Protein AF-A0A2D5K9V2-F1 (afdb_monomer_lite)

pLDDT: mean 90.46, std 6.66, range [57.66, 97.25]

Secondary structure (DSSP, 8-state):
-HHHHHHHHHHHHHHHHHHHHHHHHTTPPP-TTHHHHHHHHHHHHHHHHHHHHTTTTS-HHHHHHHHHHHHHHHHHHHHHHHHHHHHH-GGGHHHHHHHHHHHHHHHHHHHHHHHHHHHHH--

Structure (mmCIF, N/CA/C/O backbone):
data_AF-A0A2D5K9V2-F1
#
_entry.id   AF-A0A2D5K9V2-F1
#
loop_
_atom_site.group_PDB
_atom_site.id
_atom_site.type_symbol
_atom_site.label_atom_id
_atom_site.label_alt_id
_atom_site.label_comp_id
_atom_site.label_asym_id
_atom_site.label_entity_id
_atom_site.label_seq_id
_atom_site.pdbx_PDB_ins_code
_atom_site.Cartn_x
_atom_site.Cartn_y
_atom_site.Cartn_z
_atom_site.occupancy
_atom_site.B_iso_or_equiv
_atom_site.auth_seq_id
_atom_site.auth_comp_id
_atom_site.auth_asym_id
_atom_site.auth_atom_id
_atom_site.pdbx_PDB_model_num
ATOM 1 N N . MET A 1 1 ? -11.383 -12.446 11.289 1.00 60.22 1 MET A N 1
ATOM 2 C CA . MET A 1 1 ? -9.966 -12.200 10.932 1.00 60.22 1 MET A CA 1
ATOM 3 C C . MET A 1 1 ? -9.584 -12.883 9.622 1.00 60.22 1 MET A C 1
ATOM 5 O O . MET A 1 1 ? -9.208 -12.165 8.711 1.00 60.22 1 MET A O 1
ATOM 9 N N . LYS A 1 2 ? -9.766 -14.209 9.468 1.00 68.81 2 LYS A N 1
ATOM 10 C CA . LYS A 1 2 ? -9.430 -14.958 8.232 1.00 68.81 2 LYS A CA 1
ATOM 11 C C . LYS A 1 2 ? -9.974 -14.323 6.938 1.00 68.81 2 LYS A C 1
ATOM 13 O O . LYS A 1 2 ? -9.209 -14.109 6.008 1.00 68.81 2 LYS A O 1
ATOM 18 N N . ASN A 1 3 ? -11.241 -13.900 6.926 1.00 82.50 3 ASN A N 1
ATOM 19 C CA . ASN A 1 3 ? -11.869 -13.290 5.743 1.00 82.50 3 ASN A CA 1
ATOM 20 C C . ASN A 1 3 ? -11.162 -12.013 5.251 1.00 82.50 3 ASN A C 1
ATOM 22 O O . ASN A 1 3 ? -11.173 -11.747 4.057 1.00 82.50 3 ASN A O 1
ATOM 26 N N . PHE A 1 4 ? -10.532 -11.234 6.139 1.00 87.00 4 PHE A N 1
ATOM 27 C CA . PHE A 1 4 ? -9.831 -10.007 5.744 1.00 87.00 4 PHE A CA 1
ATOM 28 C C . PHE A 1 4 ? -8.475 -10.300 5.088 1.00 87.00 4 PHE A C 1
ATOM 30 O O . PHE A 1 4 ? -8.124 -9.651 4.109 1.00 87.00 4 PHE A O 1
ATOM 37 N N . TYR A 1 5 ? -7.750 -11.317 5.570 1.00 89.31 5 TYR A N 1
ATOM 38 C CA . TYR A 1 5 ? -6.510 -11.770 4.930 1.00 89.31 5 TYR A CA 1
ATOM 39 C C . TYR A 1 5 ? -6.777 -12.305 3.521 1.00 89.31 5 TYR A C 1
ATOM 41 O O . TYR A 1 5 ? -6.077 -11.921 2.590 1.00 89.31 5 TYR A O 1
ATOM 49 N N . TYR A 1 6 ? -7.825 -13.122 3.349 1.00 89.81 6 TYR A N 1
ATOM 50 C CA . TYR A 1 6 ? -8.228 -13.607 2.025 1.00 89.81 6 TYR A CA 1
ATOM 51 C C . TYR A 1 6 ? -8.682 -12.473 1.106 1.00 89.81 6 TYR A C 1
ATOM 53 O O . TYR A 1 6 ? -8.325 -12.471 -0.065 1.00 89.81 6 TYR A O 1
ATOM 61 N N . LEU A 1 7 ? -9.415 -11.486 1.632 1.00 91.56 7 LEU A N 1
ATOM 62 C CA . LEU A 1 7 ? -9.831 -10.316 0.859 1.00 91.56 7 LEU A CA 1
ATOM 63 C C . LEU A 1 7 ? -8.628 -9.507 0.361 1.00 91.56 7 LEU A C 1
ATOM 65 O O . LEU A 1 7 ? -8.589 -9.144 -0.810 1.00 91.56 7 LEU A O 1
ATOM 69 N N . ILE A 1 8 ? -7.639 -9.254 1.225 1.00 92.81 8 ILE A N 1
ATOM 70 C CA . ILE A 1 8 ? -6.402 -8.575 0.823 1.00 92.81 8 ILE A CA 1
ATOM 71 C C . ILE A 1 8 ? -5.654 -9.404 -0.213 1.00 92.81 8 ILE A C 1
ATOM 73 O O . ILE A 1 8 ? -5.312 -8.863 -1.253 1.00 92.81 8 ILE A O 1
ATOM 77 N N . ALA A 1 9 ? -5.450 -10.701 0.025 1.00 92.06 9 ALA A N 1
ATOM 78 C CA . ALA A 1 9 ? -4.748 -11.567 -0.919 1.00 92.06 9 ALA A CA 1
ATOM 79 C C . ALA A 1 9 ? -5.434 -11.593 -2.296 1.00 92.06 9 ALA A C 1
ATOM 81 O O . ALA A 1 9 ? -4.760 -11.463 -3.315 1.00 92.06 9 ALA A O 1
ATOM 82 N N . LEU A 1 10 ? -6.767 -11.685 -2.323 1.00 93.88 10 LEU A N 1
ATOM 83 C CA . LEU A 1 10 ? -7.564 -11.658 -3.548 1.00 93.88 10 LEU A CA 1
ATOM 84 C C . LEU A 1 10 ? -7.436 -10.318 -4.283 1.00 93.88 10 LEU A C 1
ATOM 86 O O . LEU A 1 10 ? -7.240 -10.311 -5.494 1.00 93.88 10 LEU A O 1
ATOM 90 N N . ILE A 1 11 ? -7.510 -9.192 -3.564 1.00 93.94 11 ILE A N 1
ATOM 91 C CA . ILE A 1 11 ? -7.342 -7.857 -4.154 1.00 93.94 11 ILE A CA 1
ATOM 92 C C . ILE A 1 11 ? -5.917 -7.679 -4.686 1.00 93.94 11 ILE A C 1
ATOM 94 O O . ILE A 1 11 ? -5.758 -7.220 -5.813 1.00 93.94 11 ILE A O 1
ATOM 98 N N . THR A 1 12 ? -4.883 -8.074 -3.936 1.00 94.38 12 THR A N 1
ATOM 99 C CA . THR A 1 12 ? -3.490 -8.033 -4.413 1.00 94.38 12 THR A CA 1
ATOM 100 C C . THR A 1 12 ? -3.327 -8.845 -5.687 1.00 94.38 12 THR A C 1
ATOM 102 O O . THR A 1 12 ? -2.740 -8.353 -6.646 1.00 94.38 12 THR A O 1
ATOM 105 N N . PHE A 1 13 ? -3.856 -10.070 -5.700 1.00 94.56 13 PHE A N 1
ATOM 106 C CA . PHE A 1 13 ? -3.759 -10.970 -6.841 1.00 94.56 13 PHE A CA 1
ATOM 107 C C . PHE A 1 13 ? -4.479 -10.397 -8.066 1.00 94.56 13 PHE A C 1
ATOM 109 O O . PHE A 1 13 ? -3.882 -10.300 -9.133 1.00 94.56 13 PHE A O 1
ATOM 116 N N . ALA A 1 14 ? -5.713 -9.915 -7.899 1.00 94.69 14 ALA A N 1
ATOM 117 C CA . ALA A 1 14 ? -6.467 -9.275 -8.973 1.00 94.69 14 ALA A CA 1
ATOM 118 C C . ALA A 1 14 ? -5.736 -8.044 -9.535 1.00 94.69 14 ALA A C 1
ATOM 120 O O . ALA A 1 14 ? -5.613 -7.90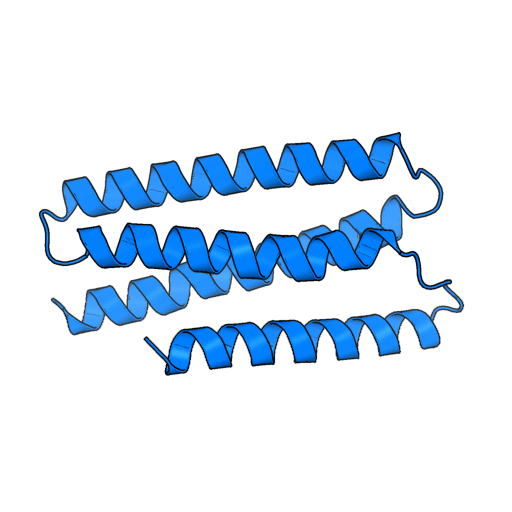3 -10.749 1.00 94.69 14 ALA A O 1
ATOM 121 N N . LEU A 1 15 ? -5.192 -7.181 -8.668 1.00 94.31 15 LEU A N 1
ATOM 122 C CA . LEU A 1 15 ? -4.410 -6.012 -9.083 1.00 94.31 15 LEU A CA 1
ATOM 123 C C . LEU A 1 15 ? -3.112 -6.396 -9.803 1.00 94.31 15 LEU A C 1
ATOM 125 O O . LEU A 1 15 ? -2.713 -5.709 -10.741 1.00 94.31 15 LEU A O 1
ATOM 129 N N . ALA A 1 16 ? -2.451 -7.476 -9.382 1.00 93.12 16 ALA A N 1
ATOM 130 C CA . ALA A 1 16 ? -1.259 -7.990 -10.050 1.00 93.12 16 ALA A CA 1
ATOM 131 C C . ALA A 1 16 ? -1.592 -8.520 -11.450 1.00 93.12 16 ALA A C 1
ATOM 133 O O . ALA A 1 16 ? -0.904 -8.169 -12.405 1.00 93.12 16 ALA A O 1
ATOM 134 N N . CYS A 1 17 ? -2.682 -9.280 -11.597 1.00 93.00 17 CYS A N 1
ATOM 135 C CA . CYS A 1 17 ? -3.160 -9.745 -12.899 1.00 93.00 17 CYS A CA 1
ATOM 136 C C . CYS A 1 17 ? -3.535 -8.579 -13.823 1.00 93.00 17 CYS A C 1
ATOM 138 O O . CYS A 1 17 ? -3.105 -8.558 -14.973 1.00 93.00 17 CYS A O 1
ATOM 140 N N . ILE A 1 18 ? -4.286 -7.590 -13.325 1.00 92.81 18 ILE A N 1
ATOM 141 C CA . ILE A 1 18 ? -4.679 -6.408 -14.109 1.00 92.81 18 ILE A CA 1
ATOM 142 C C . ILE A 1 18 ? -3.442 -5.637 -14.577 1.00 92.81 18 ILE A C 1
ATOM 144 O O . ILE A 1 18 ? -3.352 -5.283 -15.748 1.00 92.81 18 ILE A O 1
ATOM 148 N N . HIS A 1 19 ? -2.473 -5.404 -13.689 1.00 91.75 19 HIS A N 1
ATOM 149 C CA . HIS A 1 19 ? -1.241 -4.707 -14.053 1.00 91.75 19 HIS A CA 1
ATOM 150 C C . HIS A 1 19 ? -0.393 -5.508 -15.046 1.00 91.75 19 HIS A C 1
ATOM 152 O O . HIS A 1 19 ? 0.134 -4.932 -15.991 1.00 91.75 19 HIS A O 1
ATOM 158 N N . PHE A 1 20 ? -0.299 -6.830 -14.874 1.00 90.44 20 PHE A N 1
ATOM 159 C CA . PHE A 1 20 ? 0.406 -7.699 -15.812 1.00 90.44 20 PHE A CA 1
ATOM 160 C C . PHE A 1 20 ? -0.208 -7.621 -17.215 1.00 90.44 20 PHE A C 1
ATOM 162 O O . PHE A 1 20 ? 0.513 -7.398 -18.181 1.00 90.44 20 PHE A O 1
ATOM 169 N N . VAL A 1 21 ? -1.538 -7.720 -17.326 1.00 91.06 21 VAL A N 1
ATOM 170 C CA . VAL A 1 21 ? -2.247 -7.560 -18.606 1.00 91.06 21 VAL A CA 1
ATOM 171 C C . VAL A 1 21 ? -2.037 -6.157 -19.181 1.00 91.06 21 VAL A C 1
ATOM 173 O O . VAL A 1 21 ? -1.771 -6.026 -20.371 1.00 91.06 21 VAL A O 1
ATOM 176 N N . ALA A 1 22 ? -2.093 -5.110 -18.353 1.00 89.69 22 ALA A N 1
ATOM 177 C CA . ALA A 1 22 ? -1.863 -3.738 -18.801 1.00 89.69 22 ALA A CA 1
ATOM 178 C C . ALA A 1 22 ? -0.457 -3.543 -19.394 1.00 89.69 22 ALA A C 1
ATOM 180 O O . ALA A 1 22 ? -0.329 -2.901 -20.433 1.00 89.69 22 ALA A O 1
ATOM 181 N N . ILE A 1 23 ? 0.577 -4.131 -18.781 1.00 87.44 23 ILE A N 1
ATOM 182 C CA . ILE A 1 23 ? 1.958 -4.095 -19.287 1.00 87.44 23 ILE A CA 1
ATOM 183 C C . ILE A 1 23 ? 2.064 -4.810 -20.641 1.00 87.44 23 ILE A C 1
ATOM 185 O O . ILE A 1 23 ? 2.634 -4.249 -21.571 1.00 87.44 23 ILE A O 1
ATOM 189 N N . GLN A 1 24 ? 1.462 -5.997 -20.781 1.00 86.88 24 GLN A N 1
ATOM 190 C CA . GLN A 1 24 ? 1.464 -6.750 -22.046 1.00 86.88 24 GLN A CA 1
ATOM 191 C C . GLN A 1 24 ? 0.780 -5.991 -23.194 1.00 86.88 24 GLN A C 1
ATOM 193 O O . GLN A 1 24 ? 1.170 -6.139 -24.344 1.00 86.88 24 GLN A O 1
ATOM 198 N N . LEU A 1 25 ? -0.231 -5.170 -22.893 1.00 88.25 25 LEU A N 1
ATOM 199 C CA . LEU A 1 25 ? -0.935 -4.357 -23.891 1.00 88.25 25 LEU A CA 1
ATOM 200 C C . LEU A 1 25 ? -0.208 -3.057 -24.264 1.00 88.25 25 LEU A C 1
ATOM 202 O O . LEU A 1 25 ? -0.609 -2.409 -25.226 1.00 88.25 25 LEU A O 1
ATOM 206 N N . SER A 1 26 ? 0.795 -2.632 -23.491 1.00 80.31 26 SER A N 1
ATOM 207 C CA . SER A 1 26 ? 1.441 -1.318 -23.641 1.00 80.31 26 SER A CA 1
ATOM 208 C C . SER A 1 26 ? 2.900 -1.386 -24.101 1.00 80.31 26 SER A C 1
ATOM 210 O O . SER A 1 26 ? 3.590 -0.372 -24.043 1.00 80.31 26 S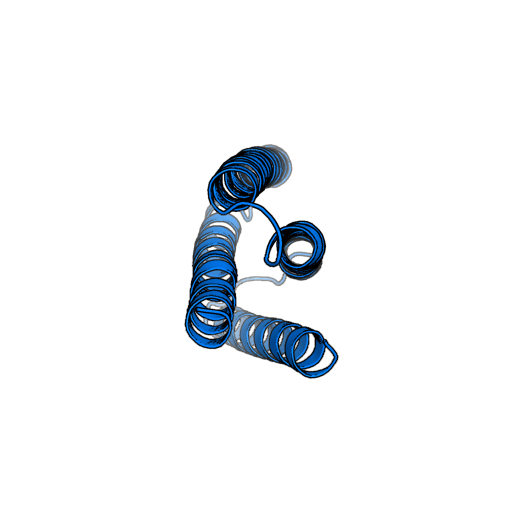ER A O 1
ATOM 212 N N . ASP A 1 27 ? 3.372 -2.560 -24.542 1.00 76.12 27 ASP A N 1
ATOM 213 C CA . ASP A 1 27 ? 4.769 -2.834 -24.931 1.00 76.12 27 ASP A CA 1
ATOM 214 C C . ASP A 1 27 ? 5.804 -2.407 -23.866 1.00 76.12 27 ASP A C 1
ATOM 216 O O . ASP A 1 27 ? 6.991 -2.221 -24.143 1.00 76.12 27 ASP A O 1
ATOM 220 N N . LEU A 1 28 ? 5.361 -2.247 -22.613 1.00 76.62 28 LEU A N 1
ATOM 221 C CA . LEU A 1 28 ? 6.213 -1.892 -21.487 1.00 76.62 28 LEU A CA 1
ATOM 222 C C . LEU A 1 28 ? 6.903 -3.144 -20.942 1.00 76.62 28 LEU A C 1
ATOM 224 O O . LEU A 1 28 ? 6.358 -4.247 -20.953 1.00 76.62 28 LEU A O 1
ATOM 228 N N . PHE A 1 29 ? 8.099 -2.968 -20.387 1.00 79.94 29 PHE A N 1
ATOM 229 C CA . PHE A 1 29 ? 8.810 -4.056 -19.725 1.00 79.94 29 PHE A CA 1
ATOM 230 C C . PHE A 1 29 ? 8.418 -4.162 -18.253 1.00 79.94 29 PHE A C 1
ATOM 232 O O . PHE A 1 29 ? 8.270 -3.164 -17.538 1.00 79.94 29 PHE A O 1
ATOM 239 N N . TRP A 1 30 ? 8.289 -5.400 -17.774 1.00 80.25 30 TRP A N 1
ATOM 240 C CA . TRP A 1 30 ? 8.140 -5.656 -16.349 1.00 80.25 30 TRP A CA 1
ATOM 241 C C . TRP A 1 30 ? 9.427 -5.276 -15.618 1.00 80.25 30 TRP A C 1
ATOM 243 O O . TRP A 1 30 ? 10.501 -5.787 -15.931 1.00 80.25 30 TRP A O 1
ATOM 253 N N . HIS A 1 31 ? 9.308 -4.418 -14.606 1.00 86.62 31 HIS A N 1
ATOM 254 C CA . HIS A 1 31 ? 10.430 -4.022 -13.769 1.00 86.62 31 HIS A CA 1
ATOM 255 C C . HIS A 1 31 ? 10.301 -4.614 -12.365 1.00 86.62 31 HIS A C 1
ATOM 257 O O . HIS A 1 31 ? 9.229 -4.603 -11.753 1.00 86.62 31 HIS A O 1
ATOM 263 N N . ASN A 1 32 ? 11.414 -5.095 -11.808 1.00 88.62 32 ASN A N 1
ATOM 264 C CA . ASN A 1 32 ? 11.423 -5.768 -10.504 1.00 88.62 32 ASN A CA 1
ATOM 265 C C . ASN A 1 32 ? 10.993 -4.858 -9.343 1.00 88.62 32 ASN A C 1
ATOM 267 O O . ASN A 1 32 ? 10.552 -5.347 -8.304 1.00 88.62 32 ASN A O 1
ATOM 271 N N . SER A 1 33 ? 11.057 -3.536 -9.512 1.00 88.62 33 SER A N 1
ATOM 272 C CA . SER A 1 33 ? 10.596 -2.582 -8.498 1.00 88.62 33 SER A CA 1
ATOM 273 C C . SER A 1 33 ? 9.098 -2.627 -8.242 1.00 88.62 33 SER A C 1
ATOM 275 O O . SER A 1 33 ? 8.678 -2.313 -7.130 1.00 88.62 33 SER A O 1
ATOM 277 N N . TYR A 1 34 ? 8.285 -3.083 -9.199 1.00 90.50 34 TYR A N 1
ATOM 278 C CA . TYR A 1 34 ? 6.841 -3.204 -8.993 1.00 90.50 34 TYR A CA 1
ATOM 279 C C . TYR A 1 34 ? 6.494 -4.188 -7.870 1.00 90.50 34 TYR A C 1
ATOM 281 O O . TYR A 1 34 ? 5.510 -3.980 -7.162 1.00 90.50 34 TYR A O 1
ATOM 289 N N . ILE A 1 35 ? 7.335 -5.204 -7.633 1.00 92.25 35 ILE A N 1
ATOM 290 C CA . ILE A 1 35 ? 7.161 -6.181 -6.543 1.00 92.25 35 ILE A CA 1
ATOM 291 C C . ILE A 1 35 ? 7.069 -5.476 -5.185 1.00 92.25 35 ILE A C 1
ATOM 293 O O . ILE A 1 35 ? 6.272 -5.876 -4.335 1.00 92.25 35 ILE A O 1
ATOM 297 N N . VAL A 1 36 ? 7.817 -4.384 -4.999 1.00 93.88 36 VAL A N 1
ATOM 298 C CA . VAL A 1 36 ? 7.806 -3.606 -3.755 1.00 93.88 36 VAL A CA 1
ATOM 299 C C . VAL A 1 36 ? 6.394 -3.115 -3.430 1.00 93.88 36 VAL A C 1
ATOM 301 O O . VAL A 1 36 ? 5.996 -3.164 -2.270 1.00 93.88 36 VAL A O 1
ATOM 304 N N . LEU A 1 37 ? 5.594 -2.723 -4.426 1.00 94.25 37 LEU A N 1
ATOM 305 C CA . LEU A 1 37 ? 4.220 -2.250 -4.218 1.00 94.25 37 LEU A CA 1
ATOM 306 C C . LEU A 1 37 ? 3.276 -3.373 -3.781 1.00 94.25 37 LEU A C 1
ATOM 308 O O . LEU A 1 37 ? 2.469 -3.188 -2.864 1.00 94.25 37 LEU A O 1
ATOM 312 N N . TYR A 1 38 ? 3.415 -4.549 -4.397 1.00 94.06 38 TYR A N 1
ATOM 313 C CA . TYR A 1 38 ? 2.627 -5.743 -4.077 1.00 94.06 38 TYR A CA 1
ATOM 314 C C . TYR A 1 38 ? 2.956 -6.344 -2.717 1.00 94.06 38 TYR A C 1
ATOM 316 O O . TYR A 1 38 ? 2.139 -7.071 -2.162 1.00 94.06 38 TYR A O 1
ATOM 324 N N . VAL A 1 39 ? 4.118 -6.022 -2.159 1.00 94.75 39 VAL A N 1
ATOM 325 C CA . VAL A 1 39 ? 4.483 -6.399 -0.793 1.00 94.75 39 VAL A CA 1
ATOM 326 C C . VAL A 1 39 ? 4.079 -5.298 0.189 1.00 94.75 39 VAL A C 1
ATOM 328 O O . VAL A 1 39 ? 3.403 -5.564 1.183 1.00 94.75 39 VAL A O 1
ATOM 331 N N . TYR A 1 40 ? 4.431 -4.046 -0.106 1.00 95.94 40 TYR A N 1
ATOM 332 C CA . TYR A 1 40 ? 4.234 -2.905 0.784 1.00 95.94 40 TYR A CA 1
ATOM 333 C C . TYR A 1 40 ? 2.762 -2.663 1.129 1.00 95.94 40 TYR A C 1
ATOM 335 O O . TYR A 1 40 ? 2.408 -2.619 2.309 1.00 95.94 40 TYR A O 1
ATOM 343 N N . PHE A 1 41 ? 1.892 -2.516 0.123 1.00 95.62 41 PHE A N 1
ATOM 344 C CA . PHE A 1 41 ? 0.507 -2.102 0.354 1.00 95.62 41 PHE A CA 1
ATOM 345 C C . PHE A 1 41 ? -0.326 -3.128 1.139 1.00 95.62 41 PHE A C 1
ATOM 347 O O . PHE A 1 41 ? -1.015 -2.721 2.085 1.00 95.62 41 PHE A O 1
ATOM 354 N N . PRO A 1 42 ? -0.260 -4.439 0.834 1.00 94.50 42 PRO A N 1
ATOM 355 C CA . PRO A 1 42 ? -0.906 -5.458 1.656 1.00 94.50 42 PRO A CA 1
ATOM 356 C C . PRO A 1 42 ? -0.388 -5.468 3.091 1.00 94.50 42 PRO A C 1
ATOM 358 O O . PRO A 1 42 ? -1.188 -5.465 4.027 1.00 94.50 42 PRO A O 1
ATOM 361 N N . LEU A 1 43 ? 0.936 -5.427 3.279 1.00 95.31 43 LEU A N 1
ATOM 362 C CA . LEU A 1 43 ? 1.547 -5.506 4.606 1.00 95.31 43 LEU A CA 1
ATOM 363 C C . LEU A 1 43 ? 1.178 -4.311 5.482 1.00 95.31 43 LEU A C 1
ATOM 365 O O . LEU A 1 43 ? 0.713 -4.502 6.608 1.00 95.31 43 LEU A O 1
ATOM 369 N N . ILE A 1 44 ? 1.324 -3.083 4.974 1.00 95.19 44 ILE A N 1
ATOM 370 C CA . ILE A 1 44 ? 0.991 -1.888 5.756 1.00 95.19 44 ILE A CA 1
ATOM 371 C C . ILE A 1 44 ? -0.505 -1.847 6.084 1.00 95.19 44 ILE A C 1
ATOM 373 O O . ILE A 1 44 ? -0.891 -1.486 7.194 1.00 95.19 44 ILE A O 1
ATOM 377 N N . THR A 1 45 ? -1.359 -2.297 5.160 1.00 94.12 45 THR A N 1
ATOM 378 C CA . THR A 1 45 ? -2.810 -2.370 5.377 1.00 94.12 45 THR A CA 1
ATOM 379 C C . THR A 1 45 ? -3.167 -3.393 6.455 1.00 94.12 45 THR A C 1
ATOM 381 O O . THR A 1 45 ? -4.002 -3.110 7.316 1.00 94.12 45 THR A O 1
ATOM 384 N N . LEU A 1 46 ? -2.518 -4.560 6.459 1.00 93.81 46 LEU A N 1
ATOM 385 C CA . LEU A 1 46 ? -2.692 -5.581 7.496 1.00 93.81 46 LEU A CA 1
ATOM 386 C C . LEU A 1 46 ? -2.224 -5.095 8.868 1.00 93.81 46 LEU A C 1
ATOM 388 O O . LEU A 1 46 ? -2.910 -5.327 9.870 1.00 93.81 46 LEU A O 1
ATOM 392 N N . LEU A 1 47 ? -1.084 -4.402 8.915 1.00 94.19 47 LEU A N 1
ATOM 393 C CA . LEU A 1 47 ? -0.543 -3.821 10.141 1.00 94.19 47 LEU A CA 1
ATOM 394 C C . LEU A 1 47 ? -1.533 -2.810 10.724 1.00 94.19 47 LEU A C 1
ATOM 396 O O . LEU A 1 47 ? -1.942 -2.946 11.878 1.00 94.19 47 LEU A O 1
ATOM 400 N N . ILE A 1 48 ? -1.984 -1.851 9.913 1.00 93.50 48 ILE A N 1
ATOM 401 C CA . ILE A 1 48 ? -2.946 -0.824 10.333 1.00 93.50 48 ILE A CA 1
ATOM 402 C C . ILE A 1 48 ? -4.250 -1.465 10.800 1.00 93.50 48 ILE A C 1
ATOM 404 O O . ILE A 1 48 ? -4.733 -1.152 11.886 1.00 93.50 48 ILE A O 1
ATOM 408 N N . HIS A 1 49 ? -4.793 -2.416 10.038 1.00 92.19 49 HIS A N 1
ATOM 409 C CA . HIS A 1 49 ? -6.012 -3.119 10.431 1.00 92.19 49 HIS A CA 1
ATOM 410 C C . HIS A 1 49 ? -5.864 -3.810 11.794 1.00 92.19 49 HIS A C 1
ATOM 412 O O . HIS A 1 49 ? -6.744 -3.700 12.646 1.00 92.19 49 HIS A O 1
ATOM 418 N N . SER A 1 50 ? -4.724 -4.461 12.035 1.00 91.50 50 SER A N 1
ATOM 419 C CA . SER A 1 50 ? -4.432 -5.137 13.304 1.00 91.50 50 SER A CA 1
ATOM 420 C C . SER A 1 50 ? -4.297 -4.157 14.472 1.00 91.50 50 SER A C 1
ATOM 422 O O . SER A 1 50 ? -4.763 -4.446 15.575 1.00 91.50 50 SER A O 1
ATOM 424 N N . VAL A 1 51 ? -3.689 -2.988 14.247 1.00 92.06 51 VAL A N 1
ATOM 425 C CA . VAL A 1 51 ? -3.588 -1.920 15.254 1.00 92.06 51 VAL A CA 1
ATOM 426 C C . VAL A 1 51 ? -4.974 -1.378 15.601 1.00 92.06 51 VAL A C 1
ATOM 428 O O . VAL A 1 51 ? -5.303 -1.258 16.781 1.00 92.06 51 VAL A O 1
ATOM 431 N N . LEU A 1 52 ? -5.809 -1.107 14.599 1.00 91.50 52 LEU A N 1
ATOM 432 C CA . 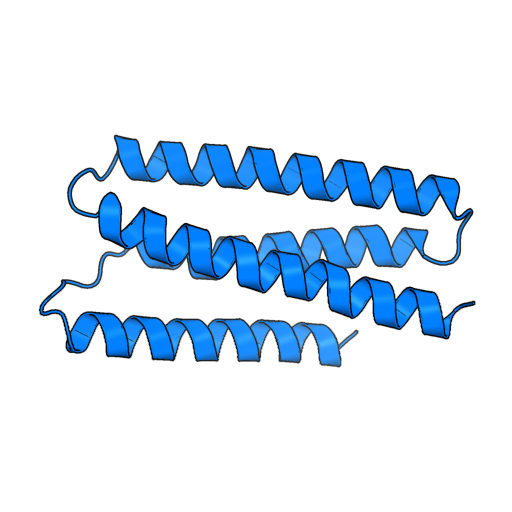LEU A 1 52 ? -7.129 -0.504 14.795 1.00 91.50 52 LEU A CA 1
ATOM 433 C C . LEU A 1 52 ? -8.141 -1.465 15.415 1.00 91.50 52 LEU A C 1
ATOM 435 O O . LEU A 1 52 ? -8.912 -1.057 16.284 1.00 91.50 52 LEU A O 1
ATOM 439 N N . LEU A 1 53 ? -8.098 -2.752 15.057 1.00 90.06 53 LEU A N 1
ATOM 440 C CA . LEU A 1 53 ? -8.943 -3.772 15.684 1.00 90.06 53 LEU A CA 1
ATOM 441 C C . LEU A 1 53 ? -8.730 -3.856 17.201 1.00 90.06 53 LEU A C 1
ATOM 443 O O . LEU A 1 53 ? -9.687 -4.078 17.936 1.00 90.06 53 LEU A O 1
ATOM 447 N N . LYS A 1 54 ? -7.507 -3.624 17.694 1.00 89.56 54 LYS A N 1
ATOM 448 C CA . LYS A 1 54 ? -7.223 -3.604 19.142 1.00 89.56 54 LYS A CA 1
ATOM 449 C C . LYS A 1 54 ? -7.854 -2.413 19.867 1.00 89.56 54 LYS A C 1
ATOM 451 O O . LYS A 1 54 ? -7.985 -2.453 21.090 1.00 89.56 54 LYS A O 1
ATOM 456 N N . GLN A 1 55 ? -8.204 -1.349 19.147 1.00 89.69 55 GLN A N 1
ATOM 457 C CA . GLN A 1 55 ? -8.762 -0.123 19.724 1.00 89.69 55 GLN A CA 1
ATOM 458 C C . GLN A 1 55 ? -10.271 0.022 19.474 1.00 89.69 55 GLN A C 1
ATOM 460 O O . GLN A 1 55 ? -10.890 0.885 20.085 1.00 89.69 55 GLN A O 1
ATOM 465 N N . ILE A 1 56 ? -10.876 -0.820 18.625 1.00 86.25 56 ILE A N 1
ATOM 466 C CA . ILE A 1 56 ? -12.266 -0.654 18.162 1.00 86.25 56 ILE A CA 1
ATOM 467 C C . ILE A 1 56 ? -13.323 -0.806 19.267 1.00 86.25 56 ILE A C 1
ATOM 469 O O . ILE A 1 56 ? -14.362 -0.165 19.198 1.00 86.25 56 ILE A O 1
ATOM 473 N N . ASN A 1 57 ? -13.049 -1.608 20.301 1.00 84.94 57 ASN A N 1
ATOM 474 C CA . ASN A 1 57 ? -13.954 -1.811 21.445 1.00 84.94 57 ASN A CA 1
ATOM 475 C C . ASN A 1 57 ? -13.643 -0.870 22.625 1.00 84.94 57 ASN A C 1
ATOM 477 O O . ASN A 1 57 ? -14.183 -1.039 23.715 1.0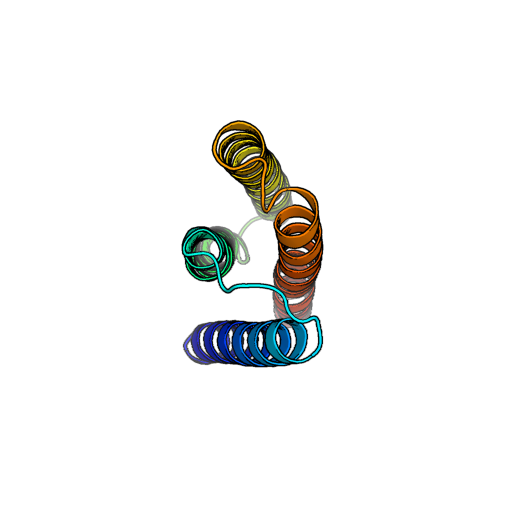0 84.94 57 ASN A O 1
ATOM 481 N N . LYS A 1 58 ? -12.703 0.066 22.452 1.00 86.81 58 LYS A N 1
ATOM 482 C CA . LYS A 1 58 ? -12.315 1.028 23.490 1.00 86.81 58 LYS A CA 1
ATOM 483 C C . LYS A 1 58 ? -13.053 2.353 23.287 1.00 86.81 58 LYS A C 1
ATOM 485 O O . LYS A 1 58 ? -13.994 2.450 22.510 1.00 86.81 58 LYS A O 1
ATOM 490 N N . ARG A 1 59 ? -12.616 3.399 23.996 1.00 87.38 59 ARG A N 1
ATOM 491 C CA . ARG A 1 59 ? -13.177 4.750 23.867 1.00 87.38 59 ARG A CA 1
ATOM 492 C C . ARG A 1 59 ? -13.096 5.232 22.404 1.00 87.38 59 ARG A C 1
ATOM 494 O O . ARG A 1 59 ? -11.996 5.194 21.844 1.00 87.38 59 ARG A O 1
ATOM 501 N N . PRO A 1 60 ? -14.185 5.768 21.820 1.00 86.00 60 PRO A N 1
ATOM 502 C CA . PRO A 1 60 ? -14.208 6.242 20.432 1.00 86.00 60 PRO A CA 1
ATOM 503 C C . PRO A 1 60 ? -13.099 7.249 20.107 1.00 86.00 60 PRO A C 1
ATOM 505 O O . PRO A 1 60 ? -12.466 7.170 19.059 1.00 86.00 60 PRO A O 1
ATOM 508 N N . GLN A 1 61 ? -12.788 8.145 21.047 1.00 88.44 61 GLN A N 1
ATOM 509 C CA . GLN A 1 61 ? -11.717 9.130 20.885 1.00 88.44 61 GLN A CA 1
ATOM 510 C C . GLN A 1 61 ? -10.338 8.486 20.693 1.00 88.44 61 GLN A C 1
ATOM 512 O O . GLN A 1 61 ? -9.546 8.927 19.864 1.00 88.44 61 GLN A O 1
ATOM 517 N N . LEU A 1 62 ? -10.058 7.406 21.431 1.00 89.75 62 LEU A N 1
ATOM 518 C CA . LEU A 1 62 ? -8.804 6.672 21.298 1.00 89.75 62 LEU A CA 1
ATOM 519 C C . LEU A 1 62 ? -8.725 6.023 19.914 1.00 89.75 62 LEU A C 1
ATOM 521 O O . LEU A 1 62 ? -7.705 6.120 19.243 1.00 89.75 62 LEU A O 1
ATOM 525 N N . PHE A 1 63 ? -9.815 5.407 19.464 1.00 90.62 63 PHE A N 1
ATOM 526 C CA . PHE A 1 63 ? -9.887 4.820 18.134 1.00 90.62 63 PHE A CA 1
ATOM 527 C C . PHE A 1 63 ? -9.616 5.852 17.027 1.00 90.62 63 PHE A C 1
ATOM 529 O O . PHE A 1 63 ? -8.794 5.588 16.150 1.00 90.62 63 PHE A O 1
ATOM 536 N N . ILE A 1 64 ? -10.236 7.037 17.103 1.00 90.81 64 ILE A N 1
ATOM 537 C CA . ILE A 1 64 ? -10.020 8.130 16.141 1.00 90.81 64 ILE A CA 1
ATOM 538 C C . ILE A 1 64 ? -8.544 8.543 16.114 1.00 90.81 64 ILE A C 1
ATOM 540 O O . ILE A 1 64 ? -7.963 8.644 15.035 1.00 90.81 64 ILE A O 1
ATOM 544 N N . ASN A 1 65 ? -7.908 8.703 17.279 1.00 93.44 65 ASN A N 1
ATOM 545 C CA . ASN A 1 65 ? -6.493 9.076 17.362 1.00 93.44 65 ASN A CA 1
ATOM 546 C C . ASN A 1 65 ? -5.580 8.038 16.692 1.00 93.44 65 ASN A C 1
ATOM 548 O O . ASN A 1 65 ? -4.692 8.400 15.921 1.00 93.44 65 ASN A O 1
ATOM 552 N N . TYR A 1 66 ? -5.811 6.744 16.938 1.00 94.19 66 TYR A N 1
ATOM 553 C CA . TYR A 1 66 ? -5.033 5.679 16.296 1.00 94.19 66 TYR A CA 1
ATOM 554 C C . TYR A 1 66 ? -5.320 5.577 14.795 1.00 94.19 66 TYR A C 1
ATOM 556 O O . TYR A 1 66 ? -4.399 5.327 14.017 1.00 94.19 66 TYR A O 1
ATOM 564 N N . PHE A 1 67 ? -6.566 5.791 14.366 1.00 93.25 67 PHE A N 1
ATOM 565 C CA . PHE A 1 67 ? -6.926 5.827 12.950 1.00 93.25 67 PHE A CA 1
ATOM 566 C C . PHE A 1 67 ? -6.189 6.953 12.227 1.00 93.25 67 PHE A C 1
ATOM 568 O O . PHE A 1 67 ? -5.427 6.680 11.303 1.00 93.25 67 PHE A O 1
ATOM 575 N N . MET A 1 68 ? -6.321 8.188 12.708 1.00 94.25 68 MET A N 1
ATOM 576 C CA . MET A 1 68 ? -5.649 9.346 12.118 1.00 94.25 68 MET A CA 1
ATOM 577 C C . MET A 1 68 ? -4.127 9.179 12.136 1.00 94.25 68 MET A C 1
ATOM 579 O O . MET A 1 68 ? -3.480 9.348 11.107 1.00 94.25 68 MET A O 1
ATOM 583 N N . GLY A 1 69 ? -3.550 8.762 13.267 1.00 95.69 69 GLY A N 1
ATOM 584 C CA . GLY A 1 69 ? -2.107 8.542 13.385 1.00 95.69 69 GLY A CA 1
ATOM 585 C C . GLY A 1 69 ? -1.587 7.465 12.429 1.00 95.69 69 GLY A C 1
ATOM 586 O O . GLY A 1 69 ? -0.606 7.685 11.721 1.00 95.69 69 GLY A O 1
ATOM 587 N N . SER A 1 70 ? -2.262 6.316 12.354 1.00 94.94 70 SER A N 1
ATOM 588 C CA . SER A 1 70 ? -1.854 5.216 11.469 1.00 94.94 70 SER A CA 1
ATOM 589 C C . SER A 1 70 ? -1.979 5.567 9.984 1.00 94.94 70 SER A C 1
ATOM 591 O O . SER A 1 70 ? -1.095 5.217 9.201 1.00 94.94 70 SER A O 1
ATOM 593 N N . MET A 1 71 ? -3.019 6.311 9.596 1.00 94.44 71 MET A N 1
ATOM 594 C CA . MET A 1 71 ? -3.191 6.794 8.224 1.00 94.44 71 MET A CA 1
ATOM 595 C C . MET A 1 71 ? -2.131 7.831 7.844 1.00 94.44 71 MET A C 1
ATOM 597 O O . MET A 1 71 ? -1.576 7.756 6.748 1.00 94.44 71 MET A O 1
ATOM 601 N N . THR A 1 72 ? -1.781 8.738 8.757 1.00 96.00 72 THR A N 1
ATOM 602 C CA . THR A 1 72 ? -0.687 9.698 8.554 1.00 96.00 72 THR A CA 1
ATOM 603 C C . THR A 1 72 ? 0.655 8.986 8.398 1.00 96.00 72 THR A C 1
ATOM 605 O O . THR A 1 72 ? 1.386 9.253 7.447 1.00 96.00 72 THR A O 1
ATOM 608 N N . ILE A 1 73 ? 0.968 8.017 9.265 1.00 96.38 73 ILE A N 1
ATOM 609 C CA . ILE A 1 73 ? 2.198 7.216 9.148 1.00 96.38 73 ILE A CA 1
ATOM 610 C C . ILE A 1 73 ? 2.233 6.471 7.805 1.00 96.38 73 ILE A C 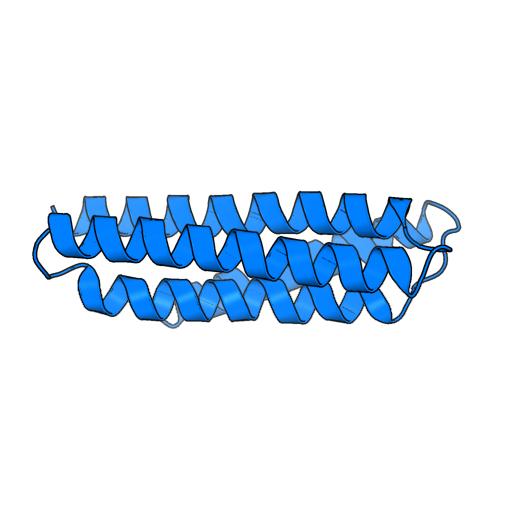1
ATOM 612 O O . ILE A 1 73 ? 3.257 6.489 7.123 1.00 96.38 73 ILE A O 1
ATOM 616 N N . LYS A 1 74 ? 1.112 5.867 7.383 1.00 95.06 74 LYS A N 1
ATOM 617 C CA . LYS A 1 74 ? 0.990 5.220 6.067 1.00 95.06 74 LYS A CA 1
ATOM 618 C C . LYS A 1 74 ? 1.315 6.191 4.939 1.00 95.06 74 LYS A C 1
ATOM 620 O O . LYS A 1 74 ? 2.065 5.822 4.041 1.00 95.06 74 LYS A O 1
ATOM 625 N N . LEU A 1 75 ? 0.763 7.405 4.982 1.00 95.88 75 LEU A N 1
ATOM 626 C CA . LEU A 1 75 ? 0.997 8.440 3.977 1.00 95.88 75 LEU A CA 1
ATOM 627 C C . LEU A 1 75 ? 2.489 8.786 3.878 1.00 95.88 75 LEU A C 1
ATOM 629 O O . LEU A 1 75 ? 3.046 8.715 2.785 1.00 95.88 75 LEU A O 1
ATOM 633 N N . PHE A 1 76 ? 3.149 9.080 5.002 1.00 97.25 76 PHE A N 1
ATOM 634 C CA . PHE A 1 76 ? 4.579 9.411 5.011 1.00 97.25 76 PHE A CA 1
ATOM 635 C C . PHE A 1 76 ? 5.452 8.251 4.523 1.00 97.25 76 PHE A C 1
ATOM 637 O O . PHE A 1 76 ? 6.328 8.458 3.686 1.00 97.25 76 PHE A O 1
ATOM 644 N N . LEU A 1 77 ? 5.187 7.022 4.977 1.00 96.81 77 LEU A N 1
ATOM 645 C CA . LEU A 1 77 ? 5.906 5.837 4.496 1.00 96.81 77 LEU A CA 1
ATOM 646 C C . LEU A 1 77 ? 5.700 5.616 2.992 1.00 96.81 77 LEU A C 1
ATOM 648 O O . LEU A 1 77 ? 6.649 5.283 2.286 1.00 96.81 77 LEU A O 1
ATOM 652 N N . SER A 1 78 ? 4.475 5.827 2.501 1.00 95.69 78 SER A N 1
ATOM 653 C CA . SER A 1 78 ? 4.150 5.690 1.078 1.00 95.69 78 SER A CA 1
ATOM 654 C C . SER A 1 78 ? 4.896 6.747 0.259 1.00 95.69 78 SER A C 1
ATOM 656 O O . SER A 1 78 ? 5.434 6.436 -0.799 1.00 95.69 78 SER A O 1
ATOM 658 N N . MET A 1 79 ? 4.984 7.979 0.766 1.00 96.31 79 MET A N 1
ATOM 659 C CA . MET A 1 79 ? 5.716 9.069 0.121 1.00 96.31 79 MET A CA 1
ATOM 660 C C . MET A 1 79 ? 7.220 8.786 0.055 1.00 96.31 79 MET A C 1
ATOM 662 O O . MET A 1 79 ? 7.815 8.945 -1.006 1.00 96.31 79 MET A O 1
ATOM 666 N N . ILE A 1 80 ? 7.829 8.317 1.150 1.00 96.81 80 ILE A N 1
ATOM 667 C CA . ILE A 1 80 ? 9.249 7.931 1.168 1.00 96.81 80 ILE A CA 1
ATOM 668 C C . ILE A 1 80 ? 9.512 6.827 0.140 1.00 96.81 80 ILE A C 1
ATOM 670 O O . ILE A 1 80 ? 10.429 6.952 -0.668 1.00 96.81 80 ILE A O 1
ATOM 674 N N . LEU A 1 81 ? 8.684 5.777 0.129 1.00 95.44 81 LEU A N 1
ATOM 675 C CA . LEU A 1 81 ? 8.799 4.676 -0.830 1.00 95.44 81 LEU A CA 1
ATOM 676 C C . LEU A 1 81 ? 8.723 5.179 -2.272 1.00 95.44 81 LEU A C 1
ATOM 678 O O . LEU A 1 81 ? 9.557 4.800 -3.094 1.00 95.44 81 LEU A O 1
ATOM 682 N N . LEU A 1 82 ? 7.749 6.046 -2.569 1.00 95.56 82 LEU A N 1
ATOM 683 C CA . LEU A 1 82 ? 7.595 6.637 -3.892 1.00 95.56 82 LEU A CA 1
ATOM 684 C C . LEU A 1 82 ? 8.865 7.395 -4.289 1.00 95.56 82 LEU A C 1
ATOM 686 O O . LEU A 1 82 ? 9.456 7.081 -5.317 1.00 95.56 82 LEU A O 1
ATOM 690 N N . LEU A 1 83 ? 9.323 8.337 -3.461 1.00 95.50 83 LEU A N 1
ATOM 691 C CA . LEU A 1 83 ? 10.505 9.145 -3.763 1.00 95.50 83 LEU A CA 1
ATOM 692 C C . LEU A 1 83 ? 11.744 8.270 -3.996 1.00 95.50 83 LEU A C 1
ATOM 694 O O . LEU A 1 83 ? 12.431 8.457 -4.998 1.00 95.50 83 LEU A O 1
ATOM 698 N N . VAL A 1 84 ? 11.991 7.271 -3.143 1.00 95.31 84 VAL A N 1
ATOM 699 C CA . VAL A 1 84 ? 13.135 6.354 -3.294 1.00 95.31 84 VAL A CA 1
ATOM 700 C C . VAL A 1 84 ? 13.136 5.691 -4.673 1.00 95.31 84 VAL A C 1
ATOM 702 O O . VAL A 1 84 ? 14.168 5.680 -5.343 1.00 95.31 84 VAL A O 1
ATOM 705 N N . VAL A 1 85 ? 11.994 5.185 -5.145 1.00 93.00 85 VAL A N 1
ATOM 706 C CA . VAL A 1 85 ? 11.930 4.538 -6.465 1.00 93.00 85 VAL A CA 1
ATOM 707 C C . VAL A 1 85 ? 12.063 5.557 -7.599 1.00 93.00 85 VAL A C 1
ATOM 709 O O . VAL A 1 85 ? 12.827 5.315 -8.530 1.00 93.00 85 VAL A O 1
ATOM 712 N N . LEU A 1 86 ? 11.408 6.722 -7.516 1.00 93.12 86 LEU A N 1
ATOM 713 C CA . LEU A 1 86 ? 11.467 7.728 -8.591 1.00 93.12 86 LEU A CA 1
ATOM 714 C C . LEU A 1 86 ? 12.871 8.333 -8.785 1.00 93.12 86 LEU A C 1
ATOM 716 O O . LEU A 1 86 ? 13.199 8.755 -9.901 1.00 93.12 86 LEU A O 1
ATOM 720 N N . TYR A 1 87 ? 13.680 8.400 -7.720 1.00 94.06 87 TYR 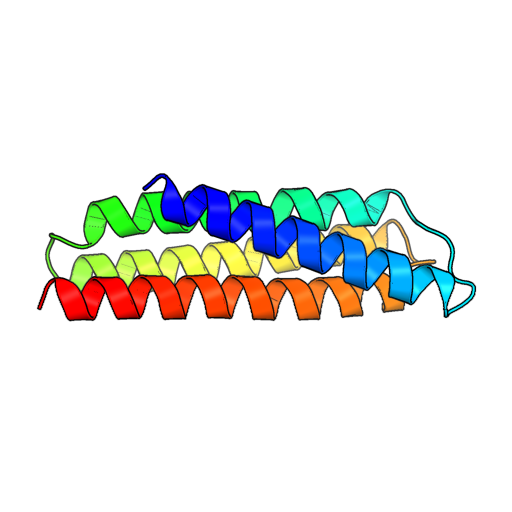A N 1
ATOM 721 C CA . TYR A 1 87 ? 15.067 8.875 -7.781 1.00 94.06 87 TYR A CA 1
ATOM 722 C C . TYR A 1 87 ? 16.068 7.781 -8.166 1.00 94.06 87 TYR A C 1
ATOM 724 O O . TYR A 1 87 ? 17.050 8.088 -8.833 1.00 94.06 87 TYR A O 1
ATOM 732 N N . THR A 1 88 ? 15.835 6.522 -7.783 1.00 93.25 88 THR A N 1
ATOM 733 C CA . THR A 1 88 ? 16.755 5.415 -8.108 1.00 93.25 88 THR A CA 1
ATOM 734 C C . THR A 1 88 ? 16.504 4.798 -9.481 1.00 93.25 88 THR A C 1
ATOM 736 O O . THR A 1 88 ? 17.422 4.226 -10.059 1.00 93.25 88 THR A O 1
ATOM 739 N N . GLN A 1 89 ? 15.277 4.889 -10.003 1.00 90.50 89 GLN A N 1
ATOM 740 C CA . GLN A 1 89 ? 14.853 4.221 -11.236 1.00 90.50 89 GLN A CA 1
ATOM 741 C C . GLN A 1 89 ? 14.041 5.186 -12.114 1.00 90.50 89 GLN A C 1
ATOM 743 O O . GLN A 1 89 ? 12.807 5.111 -12.163 1.00 90.50 89 GLN A O 1
ATOM 748 N N . PRO A 1 90 ? 14.711 6.134 -12.794 1.00 87.50 90 PRO A N 1
ATOM 749 C CA . PRO A 1 90 ? 14.034 7.145 -13.602 1.00 87.50 90 PRO A CA 1
ATOM 750 C C . PRO A 1 90 ? 13.254 6.543 -14.781 1.00 87.50 90 PRO A C 1
ATOM 752 O O . PRO A 1 90 ? 12.219 7.093 -15.154 1.00 87.50 90 PRO A O 1
ATOM 755 N N . ASP A 1 91 ? 13.688 5.392 -15.299 1.00 88.00 91 ASP A N 1
ATOM 756 C CA . ASP A 1 91 ? 13.118 4.744 -16.488 1.00 88.00 91 ASP A CA 1
ATOM 757 C C . ASP A 1 91 ? 11.660 4.304 -16.295 1.00 88.00 91 ASP A C 1
ATOM 759 O O . ASP A 1 91 ? 10.869 4.298 -17.235 1.00 88.00 91 ASP A O 1
ATOM 763 N N . VAL A 1 92 ? 11.271 3.980 -15.057 1.00 88.81 92 VAL A N 1
ATOM 764 C CA . VAL A 1 92 ? 9.913 3.523 -14.717 1.00 88.81 92 VAL A CA 1
ATOM 765 C C . VAL A 1 92 ? 9.093 4.582 -13.989 1.00 88.81 92 VAL A C 1
ATOM 767 O O . VAL A 1 92 ? 8.011 4.283 -13.490 1.00 88.81 92 VAL A O 1
ATOM 770 N N . ARG A 1 93 ? 9.575 5.829 -13.910 1.00 90.38 93 ARG A N 1
ATOM 771 C CA . ARG A 1 93 ? 9.017 6.877 -13.040 1.00 90.38 93 ARG A CA 1
ATOM 772 C C . ARG A 1 93 ? 7.513 7.085 -13.231 1.00 90.38 93 ARG A C 1
ATOM 774 O O . ARG A 1 93 ? 6.767 7.112 -12.254 1.00 90.38 93 ARG A O 1
ATOM 781 N N . ILE A 1 94 ? 7.069 7.222 -14.481 1.00 90.00 94 ILE A N 1
ATOM 782 C CA . ILE A 1 94 ? 5.663 7.503 -14.806 1.00 90.00 94 ILE A CA 1
ATOM 783 C C . ILE A 1 94 ? 4.801 6.270 -14.528 1.00 90.00 94 ILE A C 1
ATOM 785 O O . ILE A 1 94 ? 3.837 6.352 -13.766 1.00 90.00 94 ILE A O 1
ATOM 789 N N . SER A 1 95 ? 5.179 5.118 -15.087 1.00 90.75 95 SER A N 1
ATOM 790 C CA . SER A 1 95 ? 4.439 3.863 -14.928 1.00 90.75 95 SER A CA 1
ATOM 791 C C . SER A 1 95 ? 4.327 3.454 -13.458 1.00 90.75 95 SER A C 1
ATOM 793 O O . SER A 1 95 ? 3.236 3.127 -12.993 1.00 90.75 95 SER A O 1
ATOM 795 N N . PHE A 1 96 ? 5.420 3.571 -12.693 1.00 92.75 96 PHE A N 1
ATOM 796 C CA . PHE A 1 96 ? 5.455 3.294 -11.258 1.00 92.75 96 PHE A CA 1
ATOM 797 C C . PHE A 1 96 ? 4.559 4.245 -10.459 1.00 92.75 96 PHE A C 1
ATOM 799 O O . PHE A 1 96 ? 3.814 3.790 -9.593 1.00 92.75 96 PHE A O 1
ATOM 806 N N . ALA A 1 97 ? 4.590 5.550 -10.746 1.00 94.31 97 ALA A N 1
ATOM 807 C CA . ALA A 1 97 ? 3.746 6.524 -10.054 1.00 94.31 97 ALA A CA 1
ATOM 808 C C . ALA A 1 97 ? 2.247 6.253 -10.276 1.00 94.31 97 ALA A C 1
ATOM 810 O O . ALA A 1 97 ? 1.463 6.353 -9.331 1.00 94.31 97 ALA A O 1
ATOM 811 N N . LEU A 1 98 ? 1.853 5.852 -11.491 1.00 92.94 98 LEU A N 1
ATOM 812 C CA . LEU A 1 98 ? 0.465 5.515 -11.818 1.00 92.94 98 LEU A CA 1
ATOM 813 C C . LEU A 1 98 ? -0.027 4.286 -11.045 1.00 92.94 98 LEU A C 1
ATOM 815 O O . LEU A 1 98 ? -1.064 4.356 -10.379 1.00 92.94 98 LEU A O 1
ATOM 819 N N . ILE A 1 99 ? 0.725 3.180 -11.075 1.00 93.44 99 ILE A N 1
ATOM 820 C CA . ILE A 1 99 ? 0.344 1.970 -10.332 1.00 93.44 99 ILE A CA 1
ATOM 821 C C . ILE A 1 99 ? 0.399 2.207 -8.819 1.00 93.44 99 ILE A C 1
ATOM 823 O O . ILE A 1 99 ? -0.495 1.764 -8.098 1.00 93.44 99 ILE A O 1
ATOM 827 N N . PHE A 1 100 ? 1.379 2.974 -8.330 1.00 95.81 100 PHE A N 1
ATOM 828 C CA . PHE A 1 100 ? 1.460 3.377 -6.928 1.00 95.81 100 PHE A CA 1
ATOM 829 C C . PHE A 1 100 ? 0.215 4.157 -6.506 1.00 95.81 100 PHE A C 1
ATOM 831 O O . PHE A 1 100 ? -0.389 3.824 -5.489 1.00 95.81 100 PHE A O 1
ATOM 838 N N . MET A 1 101 ? -0.195 5.162 -7.286 1.00 96.06 101 MET A N 1
ATOM 839 C CA . MET A 1 101 ? -1.382 5.969 -6.997 1.00 96.06 101 MET A CA 1
ATOM 840 C C . MET A 1 101 ? -2.636 5.094 -6.964 1.00 96.06 101 MET A C 1
ATOM 842 O O . MET A 1 101 ? -3.428 5.176 -6.023 1.00 96.06 101 MET A O 1
ATOM 846 N N . PHE A 1 102 ? -2.793 4.216 -7.956 1.00 94.94 102 PHE A N 1
ATOM 847 C CA . PHE A 1 102 ? -3.935 3.315 -8.031 1.00 94.94 102 PHE A CA 1
ATOM 848 C C . PHE A 1 102 ? -3.995 2.366 -6.828 1.00 94.94 102 PHE A C 1
ATOM 850 O O . PHE A 1 102 ? -5.018 2.287 -6.144 1.00 94.94 102 PHE A O 1
ATOM 857 N N . MET A 1 103 ? -2.883 1.701 -6.503 1.00 95.25 103 MET A N 1
ATOM 858 C CA . MET A 1 103 ? -2.806 0.827 -5.332 1.00 95.25 103 MET A CA 1
ATOM 859 C C . MET A 1 103 ? -3.034 1.606 -4.034 1.00 95.25 103 MET A C 1
ATOM 861 O O . MET A 1 103 ? -3.803 1.159 -3.182 1.00 95.25 103 MET A O 1
ATOM 865 N N . TYR A 1 104 ? -2.443 2.793 -3.886 1.00 95.75 104 TYR A N 1
ATOM 866 C CA . TYR A 1 104 ? -2.642 3.637 -2.711 1.00 95.75 104 TYR A CA 1
ATOM 867 C C . TYR A 1 104 ? -4.125 3.926 -2.473 1.00 95.75 104 TYR A C 1
ATOM 869 O O . TYR A 1 104 ? -4.608 3.750 -1.349 1.00 95.75 104 TYR A O 1
ATOM 877 N N . LEU A 1 105 ? -4.856 4.314 -3.522 1.00 95.56 105 LEU A N 1
ATOM 878 C CA . LEU A 1 105 ? -6.288 4.594 -3.446 1.00 95.56 105 LEU A CA 1
ATOM 879 C C . LEU A 1 105 ? -7.091 3.342 -3.094 1.00 95.56 105 LEU A C 1
ATOM 881 O O . LEU A 1 105 ? -7.871 3.379 -2.142 1.00 95.56 105 LEU A O 1
ATOM 885 N N . VAL A 1 106 ? -6.865 2.223 -3.791 1.00 95.50 106 VAL A N 1
ATOM 886 C CA . VAL A 1 106 ? -7.598 0.968 -3.550 1.00 95.50 106 VAL A CA 1
ATOM 887 C C . VAL A 1 106 ? -7.402 0.481 -2.115 1.00 95.50 106 VAL A C 1
ATOM 889 O O . VAL A 1 106 ? -8.377 0.205 -1.414 1.00 95.50 106 VAL A O 1
ATOM 892 N N . TYR A 1 107 ? -6.159 0.426 -1.631 1.00 94.81 107 TYR A N 1
ATOM 893 C CA . TYR A 1 107 ? -5.875 -0.045 -0.274 1.00 94.81 107 TYR A CA 1
ATOM 894 C C . TYR A 1 107 ? -6.366 0.921 0.800 1.00 94.81 107 TYR A C 1
ATOM 896 O O . TYR A 1 107 ? -6.776 0.490 1.876 1.00 94.81 107 TYR A O 1
ATOM 904 N N . THR A 1 108 ? -6.332 2.225 0.538 1.00 94.19 108 THR A N 1
ATOM 905 C CA . THR A 1 108 ? -6.862 3.229 1.466 1.00 94.19 108 THR A CA 1
ATOM 906 C C . THR A 1 108 ? -8.384 3.161 1.547 1.00 94.19 108 THR A C 1
ATOM 908 O O . THR A 1 108 ? -8.924 3.085 2.650 1.00 94.19 108 THR A O 1
ATOM 911 N N . ALA A 1 109 ? -9.074 3.078 0.408 1.00 94.06 109 ALA A N 1
ATOM 912 C CA . ALA A 1 109 ? -10.518 2.876 0.362 1.00 94.06 109 ALA A CA 1
ATOM 913 C C . ALA A 1 109 ? -10.920 1.575 1.073 1.00 94.06 109 ALA A C 1
ATOM 915 O O . ALA A 1 109 ? -11.834 1.580 1.897 1.00 94.06 109 ALA A O 1
ATOM 916 N N . LEU A 1 110 ? -10.188 0.480 0.838 1.00 92.94 110 LEU A N 1
ATOM 917 C CA . LEU A 1 110 ? -10.411 -0.796 1.517 1.00 92.94 110 LEU A CA 1
ATOM 918 C C . LEU A 1 110 ? -10.290 -0.663 3.042 1.00 92.94 110 LEU A C 1
ATOM 920 O O . LEU A 1 110 ? -11.171 -1.139 3.763 1.00 92.94 110 LEU A O 1
ATOM 924 N N . SER A 1 111 ? -9.232 -0.004 3.538 1.00 89.81 111 SER A N 1
ATOM 925 C CA . SER A 1 111 ? -9.046 0.243 4.975 1.00 89.81 111 SER A CA 1
ATOM 926 C C . SER A 1 111 ? -10.244 0.973 5.575 1.00 89.81 111 SER A C 1
ATOM 928 O O . SER A 1 111 ? -10.769 0.531 6.596 1.00 89.81 111 SER A O 1
ATOM 930 N N . VAL A 1 112 ? -10.705 2.047 4.930 1.00 91.06 112 VAL A N 1
ATOM 931 C CA . VAL A 1 112 ? -11.822 2.866 5.421 1.00 91.06 112 VAL A CA 1
ATOM 932 C C . VAL A 1 112 ? -13.138 2.091 5.377 1.00 91.06 112 VAL A C 1
ATOM 934 O O . VAL A 1 112 ? -13.834 2.017 6.386 1.00 91.06 112 VAL A O 1
ATOM 937 N N . VAL A 1 113 ? -13.469 1.457 4.248 1.00 91.38 113 VAL A N 1
ATOM 938 C CA . VAL A 1 113 ? -14.747 0.748 4.060 1.00 91.38 113 VAL A CA 1
ATOM 939 C C . VAL A 1 113 ? -14.890 -0.419 5.034 1.00 91.38 113 VAL A C 1
ATOM 941 O O . VAL A 1 113 ? -15.947 -0.587 5.647 1.00 91.38 113 VAL A O 1
ATOM 944 N N . VAL A 1 114 ? -13.846 -1.235 5.201 1.00 89.19 114 VAL A N 1
ATOM 945 C CA . VAL A 1 114 ? -13.896 -2.388 6.114 1.00 89.19 114 VAL A CA 1
ATOM 946 C C . VAL A 1 114 ? -14.021 -1.925 7.561 1.00 89.19 114 VAL A C 1
ATOM 948 O O . VAL A 1 114 ? -14.809 -2.486 8.325 1.00 89.19 114 VAL A O 1
ATOM 951 N N . LEU A 1 115 ? -13.276 -0.888 7.929 1.00 87.69 115 LEU A N 1
ATOM 952 C CA . LEU A 1 115 ? -13.304 -0.336 9.273 1.00 87.69 115 LEU A CA 1
ATOM 953 C C . LEU A 1 115 ? -14.662 0.292 9.599 1.00 87.69 115 LEU A C 1
ATOM 955 O O . LEU A 1 115 ? -15.228 0.010 10.651 1.00 87.69 115 LEU A O 1
ATOM 959 N N . PHE A 1 116 ? -15.226 1.062 8.668 1.00 87.00 116 PHE A N 1
ATOM 960 C CA . PHE A 1 116 ? -16.539 1.683 8.813 1.00 87.00 116 PHE A CA 1
ATOM 961 C C . PHE A 1 116 ? -17.653 0.642 8.959 1.00 87.00 116 PHE A C 1
ATOM 963 O O . PHE A 1 116 ? -18.483 0.741 9.864 1.00 87.00 116 PHE A O 1
ATOM 970 N N . LYS A 1 117 ? -17.630 -0.421 8.140 1.00 86.88 117 LYS A N 1
ATOM 971 C CA . LYS A 1 117 ? -18.547 -1.564 8.295 1.00 86.88 117 LYS A CA 1
ATOM 972 C C . LYS A 1 117 ? -18.436 -2.195 9.682 1.00 86.88 117 LYS A C 1
ATOM 974 O O . LYS A 1 117 ? -19.454 -2.569 10.257 1.00 86.88 117 LYS A O 1
ATOM 979 N N . LYS A 1 118 ? -17.219 -2.308 10.225 1.00 85.31 118 LYS A N 1
ATOM 980 C CA . LYS A 1 118 ? -16.990 -2.910 11.543 1.00 85.31 118 LYS A CA 1
ATOM 981 C C . LYS A 1 118 ? -17.457 -2.014 12.691 1.00 85.31 118 LYS A C 1
ATOM 983 O O . LYS A 1 118 ? -18.050 -2.527 13.632 1.00 85.31 118 LYS A O 1
ATOM 988 N N . LEU A 1 119 ? -17.251 -0.702 12.590 1.00 84.19 119 LEU A N 1
ATOM 989 C CA . LEU A 1 119 ? -17.770 0.271 13.556 1.00 84.19 119 LEU A CA 1
ATOM 990 C C . LEU A 1 119 ? -19.299 0.261 13.596 1.00 84.19 119 LEU A C 1
ATOM 992 O O . LEU A 1 119 ? -19.869 0.210 14.676 1.00 84.19 119 LEU A O 1
ATOM 996 N N . LYS A 1 120 ? -19.959 0.218 12.430 1.00 83.44 120 LYS A N 1
ATOM 997 C CA . LYS A 1 120 ? -21.426 0.147 12.344 1.00 83.44 120 LYS A CA 1
ATOM 998 C C . LYS A 1 120 ? -22.006 -1.131 12.966 1.00 83.44 120 LYS A C 1
ATOM 1000 O O . LYS A 1 120 ? -23.121 -1.101 13.455 1.00 83.44 120 LYS A O 1
ATOM 1005 N N . GLN A 1 121 ? -21.278 -2.248 12.928 1.00 80.25 121 GLN A N 1
ATOM 1006 C CA . GLN A 1 121 ? -21.702 -3.503 13.571 1.00 80.25 121 GLN A CA 1
ATOM 1007 C C . GLN A 1 121 ? -21.542 -3.497 15.098 1.00 80.25 121 GLN A C 1
ATOM 1009 O O . GLN A 1 121 ? -22.149 -4.331 15.760 1.00 80.25 121 GLN A O 1
ATOM 1014 N N . ASN A 1 122 ? -20.681 -2.628 15.633 1.00 65.81 122 ASN A N 1
ATOM 1015 C CA . ASN A 1 122 ? -20.346 -2.555 17.057 1.00 65.81 122 ASN A CA 1
ATOM 1016 C C . ASN A 1 122 ? -21.026 -1.370 17.778 1.00 65.81 122 ASN A C 1
ATOM 1018 O O . ASN A 1 122 ? -20.769 -1.178 18.966 1.00 65.81 122 ASN A O 1
ATOM 1022 N N . SER A 1 123 ? -21.824 -0.568 17.065 1.00 57.66 123 SER A N 1
ATOM 1023 C CA . SER A 1 123 ? -22.651 0.521 17.602 1.00 57.66 123 SER A CA 1
ATOM 1024 C C . SER A 1 123 ? -24.094 0.072 17.747 1.00 57.66 123 SER A C 1
ATOM 1026 O O . SER A 1 123 ? -24.771 0.708 18.580 1.00 57.66 123 SER A O 1
#

Sequence (123 aa):
MKNFYYLIALITFALACIHFVAIQLSDLFWHNSYIVLYVYFPLITLLIHSVLLKQINKRPQLFINYFMGSMTIKLFLSMILLLVVLYTQPDVRISFALIFMFMYLVYTALSVVVLFKKLKQNS

Foldseek 3Di:
DVVVLVVLVVVLVVLVVVLVVVCVVPVHDDDPLVVVLSPLLSVLLVVLLVQLVVCLLDDPVVSVVSNVVSVVVSVVVLVVSLVVCCVVPVPCNVVSVVSSVVSVVVSVVVSVVVSVVVSVVVD

Radius of gyration: 16.14 Å; chains: 1; bounding box: 39×25×49 Å